Protein AF-A0A218NNF7-F1 (afdb_monomer)

Radius of gyration: 21.96 Å; Cα contacts (8 Å, |Δi|>4): 74; chains: 1; bounding box: 52×26×66 Å

pLDDT: mean 73.3, std 10.28, range [47.91, 87.88]

Structure (mmCIF, N/CA/C/O backbone):
data_AF-A0A218NNF7-F1
#
_entry.id   AF-A0A218NNF7-F1
#
loop_
_atom_site.group_PDB
_atom_site.id
_atom_site.type_symbol
_atom_site.label_atom_id
_atom_site.label_alt_id
_atom_site.label_comp_id
_atom_site.label_asym_id
_atom_site.label_entity_id
_atom_site.label_seq_id
_atom_site.pdbx_PDB_ins_code
_atom_site.Cartn_x
_atom_site.Cartn_y
_atom_site.Cartn_z
_atom_site.occupancy
_atom_site.B_iso_or_equiv
_atom_site.auth_seq_id
_atom_site.auth_comp_id
_atom_site.auth_asym_id
_atom_site.auth_atom_id
_atom_site.pdbx_PDB_model_num
ATOM 1 N N . MET A 1 1 ? -26.043 -13.074 35.365 1.00 52.22 1 MET A N 1
ATOM 2 C CA . MET A 1 1 ? -26.548 -12.728 34.010 1.00 52.22 1 MET A CA 1
ATOM 3 C C . MET A 1 1 ? -25.482 -12.107 33.076 1.00 52.22 1 MET A C 1
ATOM 5 O O . MET A 1 1 ? -25.838 -11.352 32.186 1.00 52.22 1 MET A O 1
ATOM 9 N N . GLY A 1 2 ? -24.186 -12.454 33.185 1.00 55.62 2 GLY A N 1
ATOM 10 C CA . GLY A 1 2 ? -23.113 -11.852 32.356 1.00 55.62 2 GLY A CA 1
ATOM 11 C C . GLY A 1 2 ? -22.633 -12.669 31.141 1.00 55.62 2 GLY A C 1
ATOM 12 O O . GLY A 1 2 ? -21.822 -12.187 30.361 1.00 55.62 2 GLY A O 1
ATOM 13 N N . SER A 1 3 ? -23.109 -13.907 30.963 1.00 55.25 3 SER A N 1
ATOM 14 C CA . SER A 1 3 ? -22.537 -14.848 29.979 1.00 55.25 3 SER A CA 1
ATOM 15 C C . SER A 1 3 ? -23.060 -14.648 28.543 1.00 55.25 3 SER A C 1
ATOM 17 O O . SER A 1 3 ? -22.325 -14.825 27.575 1.00 55.25 3 SER A O 1
ATOM 19 N N . ILE A 1 4 ? -24.303 -14.179 28.384 1.00 56.34 4 ILE A N 1
ATOM 20 C CA . ILE A 1 4 ? -24.979 -14.080 27.075 1.00 56.34 4 ILE A CA 1
ATOM 21 C C . ILE A 1 4 ? -24.452 -12.892 26.242 1.00 56.34 4 ILE A C 1
ATOM 23 O O . ILE A 1 4 ? -24.414 -12.953 25.014 1.00 56.34 4 ILE A O 1
ATOM 27 N N . HIS A 1 5 ? -23.969 -11.832 26.900 1.00 56.00 5 HIS A N 1
ATOM 28 C CA . HIS A 1 5 ? -23.437 -10.632 26.242 1.00 56.00 5 HIS A CA 1
ATOM 29 C C . HIS A 1 5 ? -22.098 -10.897 25.524 1.00 56.00 5 HIS A C 1
ATOM 31 O O . HIS A 1 5 ? -21.862 -10.386 24.430 1.00 56.00 5 HIS A O 1
ATOM 37 N N . ASN A 1 6 ? -21.245 -11.763 26.085 1.00 58.47 6 ASN A N 1
ATOM 38 C CA . ASN A 1 6 ? -19.935 -12.081 25.503 1.00 58.47 6 ASN A CA 1
ATOM 39 C C . ASN A 1 6 ? -20.028 -12.936 24.228 1.00 58.47 6 ASN A C 1
ATOM 41 O O . ASN A 1 6 ? -19.222 -12.781 23.312 1.00 58.47 6 ASN A O 1
ATOM 45 N N . ILE A 1 7 ? -21.049 -13.787 24.112 1.00 61.44 7 ILE A N 1
ATOM 46 C CA . ILE A 1 7 ? -21.244 -14.664 22.945 1.00 61.44 7 ILE A CA 1
ATOM 47 C C . ILE A 1 7 ? -21.552 -13.870 21.666 1.00 61.44 7 ILE A C 1
ATOM 49 O O . ILE A 1 7 ? -21.108 -14.249 20.578 1.00 61.44 7 ILE A O 1
ATOM 53 N N . GLY A 1 8 ? -22.258 -12.741 21.784 1.00 70.38 8 GLY A N 1
ATOM 54 C CA . GLY A 1 8 ? -22.534 -11.852 20.652 1.00 70.38 8 GLY A CA 1
ATOM 55 C C . GLY A 1 8 ? -21.279 -11.154 20.119 1.00 70.38 8 GLY A C 1
ATOM 56 O O . GLY A 1 8 ? -21.099 -11.050 18.905 1.00 70.38 8 GLY A O 1
ATOM 57 N N . ILE A 1 9 ? -20.383 -10.731 21.015 1.00 71.38 9 ILE A N 1
ATOM 58 C CA . ILE A 1 9 ? -19.114 -10.078 20.660 1.00 71.38 9 ILE A CA 1
ATOM 59 C C . ILE A 1 9 ? -18.173 -11.085 19.986 1.00 71.38 9 ILE A C 1
ATOM 61 O O . ILE A 1 9 ? -17.636 -10.798 18.917 1.00 71.38 9 ILE A O 1
ATOM 65 N N . ILE A 1 10 ? -18.051 -12.299 20.533 1.00 70.81 10 ILE A N 1
ATOM 66 C CA . ILE A 1 10 ? -17.194 -13.362 19.978 1.00 70.81 10 ILE A CA 1
ATOM 67 C C . ILE A 1 10 ? -17.631 -13.745 18.556 1.00 70.81 10 ILE A C 1
ATOM 69 O O . ILE A 1 10 ? -16.794 -13.851 17.657 1.00 70.81 10 ILE A O 1
ATOM 73 N N . LYS A 1 11 ? -18.942 -13.874 18.304 1.00 76.38 11 LYS A N 1
ATOM 74 C CA . LYS A 1 11 ? -19.460 -14.142 16.950 1.00 76.38 11 LYS A CA 1
ATOM 75 C C . LYS A 1 11 ? -19.136 -13.020 15.958 1.00 76.38 11 LYS A C 1
ATOM 77 O O . LYS A 1 11 ? -18.817 -13.315 14.807 1.00 76.38 11 LYS A O 1
ATOM 82 N N . ARG A 1 12 ? -19.178 -11.751 16.388 1.00 71.75 12 ARG A N 1
ATOM 83 C CA . ARG A 1 12 ? -18.810 -10.604 15.535 1.00 71.75 12 ARG A CA 1
ATOM 84 C C . ARG A 1 12 ? -17.317 -10.593 15.205 1.00 71.75 12 ARG A C 1
ATOM 86 O O . ARG A 1 12 ? -16.969 -10.385 14.047 1.00 71.75 12 ARG A O 1
ATOM 93 N N . VAL A 1 13 ? -16.451 -10.888 16.175 1.00 69.62 13 VAL A N 1
ATOM 94 C CA . VAL A 1 13 ? -14.992 -10.967 15.967 1.00 69.62 13 VAL A CA 1
ATOM 95 C C . VAL A 1 13 ? -14.627 -12.105 15.009 1.00 69.62 13 VAL A C 1
ATOM 97 O O . VAL A 1 13 ? -13.822 -11.905 14.104 1.00 69.62 13 VAL A O 1
ATOM 100 N N . ILE A 1 14 ? -15.272 -13.270 15.132 1.00 77.56 14 ILE A N 1
ATOM 101 C CA . ILE A 1 14 ? -15.065 -14.409 14.219 1.00 77.56 14 ILE A CA 1
ATOM 102 C C . ILE A 1 14 ? -15.509 -14.079 12.786 1.00 77.56 14 ILE A C 1
ATOM 104 O O . ILE A 1 14 ? -14.837 -14.466 11.829 1.00 77.56 14 ILE A O 1
ATOM 108 N N . GLY A 1 15 ? -16.620 -13.351 12.622 1.00 76.50 15 GLY A N 1
ATOM 109 C CA . GLY A 1 15 ? -17.069 -12.879 11.308 1.00 76.50 15 GLY A CA 1
ATOM 110 C C . GLY A 1 15 ? -16.067 -11.918 10.661 1.00 76.50 15 GLY A C 1
ATOM 111 O O . GLY A 1 15 ? -15.749 -12.060 9.482 1.00 76.50 15 GLY A O 1
ATOM 112 N N . LEU A 1 16 ? -15.509 -10.998 11.451 1.00 70.69 16 LEU A N 1
ATOM 113 C CA . LEU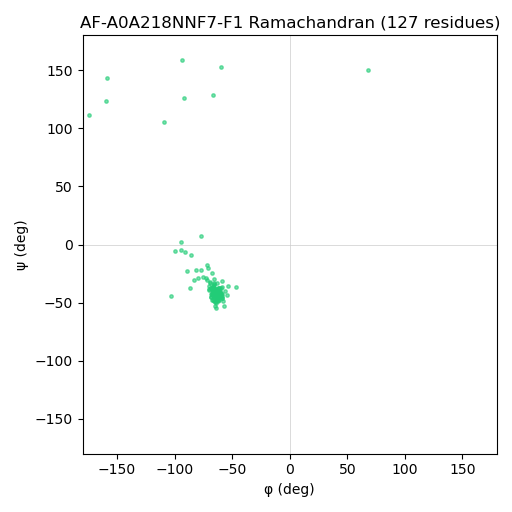 A 1 16 ? -14.510 -10.032 10.990 1.00 70.69 16 LEU A CA 1
ATOM 114 C C . LEU A 1 16 ? -13.172 -10.707 10.638 1.00 70.69 16 LEU A C 1
ATOM 116 O O . LEU A 1 16 ? -12.550 -10.358 9.637 1.00 70.69 16 LEU A O 1
ATOM 120 N N . LEU A 1 17 ? -12.771 -11.727 11.405 1.00 69.19 17 LEU A N 1
ATOM 121 C CA . LEU A 1 17 ? -11.562 -12.514 11.149 1.00 69.19 17 LEU A CA 1
ATOM 122 C C . LEU A 1 17 ? -11.646 -13.274 9.816 1.00 69.19 17 LEU A C 1
ATOM 124 O O . LEU A 1 17 ? -10.680 -13.289 9.057 1.00 69.19 17 LEU A O 1
ATOM 128 N N . LYS A 1 18 ? -12.818 -13.839 9.488 1.00 73.38 18 LYS A N 1
ATOM 129 C CA . LYS A 1 18 ? -13.052 -14.512 8.196 1.00 73.38 18 LYS A CA 1
ATOM 130 C C . LYS A 1 18 ? -13.003 -13.548 7.006 1.00 73.38 18 LYS A C 1
ATOM 132 O O . LYS A 1 18 ?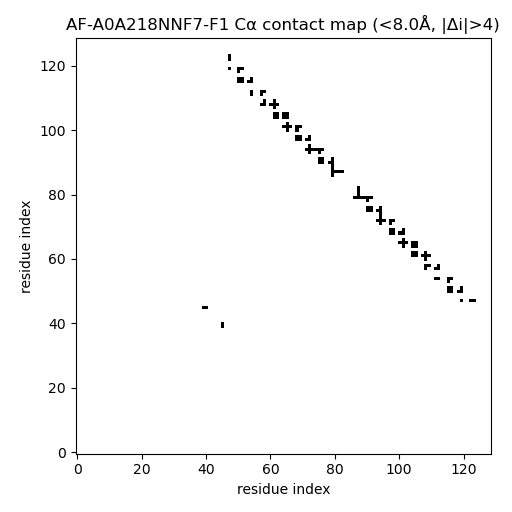 -12.480 -13.902 5.951 1.00 73.38 18 LYS A O 1
ATOM 137 N N . VAL A 1 19 ? -13.507 -12.325 7.170 1.00 76.62 19 VAL A N 1
ATOM 138 C CA . VAL A 1 19 ? -13.418 -11.288 6.128 1.00 76.62 19 VAL A CA 1
ATOM 139 C C . VAL A 1 19 ? -11.968 -10.853 5.901 1.00 76.62 19 VAL A C 1
ATOM 141 O O . VAL A 1 19 ? -11.579 -10.629 4.759 1.00 76.62 19 VAL A O 1
ATOM 144 N N . LEU A 1 20 ? -11.147 -10.804 6.955 1.00 66.56 20 LEU A N 1
ATOM 145 C CA . LEU A 1 20 ? -9.730 -10.438 6.865 1.00 66.56 20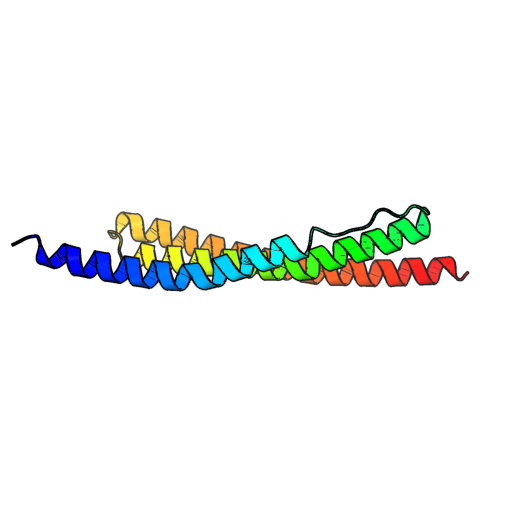 LEU A CA 1
ATOM 146 C C . LEU A 1 20 ? -8.858 -11.537 6.229 1.00 66.56 20 LEU A C 1
ATOM 148 O O . LEU A 1 20 ? -7.848 -11.233 5.596 1.00 66.56 20 LEU A O 1
ATOM 152 N N . THR A 1 21 ? -9.236 -12.812 6.359 1.00 73.69 21 THR A N 1
ATOM 153 C CA . THR A 1 21 ? -8.423 -13.919 5.822 1.00 73.69 21 THR A CA 1
ATOM 154 C C . THR A 1 21 ? -8.331 -13.934 4.295 1.00 73.69 21 THR A C 1
ATOM 156 O O . THR A 1 21 ? -7.285 -14.284 3.760 1.00 73.69 21 THR A O 1
ATOM 159 N N . ILE A 1 22 ? -9.374 -13.504 3.580 1.00 74.56 22 ILE A N 1
ATOM 160 C CA . ILE A 1 22 ? -9.402 -13.507 2.107 1.00 74.56 22 ILE A CA 1
ATOM 161 C C . ILE A 1 22 ? -8.361 -12.540 1.500 1.00 74.56 22 ILE A C 1
ATOM 163 O O . ILE A 1 22 ? -7.540 -12.995 0.700 1.00 74.56 22 ILE A O 1
ATOM 167 N N . PRO A 1 23 ? -8.312 -11.243 1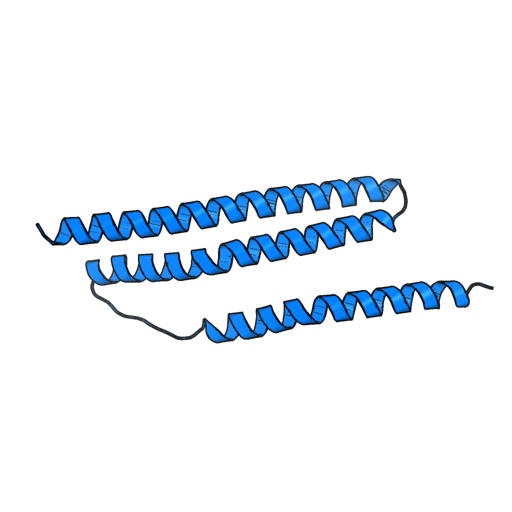.876 1.00 75.12 23 PRO A N 1
ATOM 168 C CA . PRO A 1 23 ? -7.290 -10.333 1.359 1.00 75.12 23 PRO A CA 1
ATOM 169 C C . PRO A 1 23 ? -5.877 -10.713 1.823 1.00 75.12 23 PRO A C 1
ATOM 171 O O . PRO A 1 23 ? -4.920 -10.489 1.088 1.00 75.12 23 PRO A O 1
ATOM 174 N N . PHE A 1 24 ? -5.730 -11.333 2.999 1.00 78.19 24 PHE A N 1
ATOM 175 C CA . PHE A 1 24 ? -4.427 -11.764 3.512 1.00 78.19 24 PHE A CA 1
ATOM 176 C C . PHE A 1 24 ? -3.836 -12.948 2.727 1.00 78.19 24 PHE A C 1
ATOM 178 O O . PHE A 1 24 ? -2.638 -12.963 2.437 1.00 78.19 24 PHE A O 1
ATOM 185 N N . ILE A 1 25 ? -4.673 -13.914 2.332 1.00 77.69 25 ILE A N 1
ATOM 186 C CA . ILE A 1 25 ? -4.267 -15.048 1.484 1.00 77.69 25 ILE A CA 1
ATOM 187 C C . ILE A 1 25 ? -3.928 -14.564 0.068 1.00 77.69 25 ILE A C 1
ATOM 189 O O . ILE A 1 25 ? -2.909 -14.958 -0.496 1.00 77.69 25 ILE A O 1
ATOM 193 N N . LEU A 1 26 ? -4.734 -13.655 -0.490 1.00 73.56 26 LEU A N 1
ATOM 194 C CA . LEU A 1 26 ? -4.461 -13.064 -1.802 1.00 73.56 26 LEU A CA 1
ATOM 195 C C . LEU A 1 26 ? -3.116 -12.318 -1.814 1.00 73.56 26 LEU A C 1
ATOM 197 O O . LEU A 1 26 ? -2.335 -12.460 -2.753 1.00 73.56 26 LEU A O 1
ATOM 201 N N . LEU A 1 27 ? -2.822 -11.579 -0.740 1.00 74.06 27 LEU A N 1
ATOM 202 C CA . LEU A 1 27 ? -1.558 -10.871 -0.555 1.00 74.06 27 LEU A CA 1
ATOM 203 C C . LEU A 1 27 ? -0.356 -11.830 -0.518 1.00 74.06 27 LEU A C 1
ATOM 205 O O . LEU A 1 27 ? 0.655 -11.574 -1.168 1.00 74.06 27 LEU A O 1
ATOM 209 N N . THR A 1 28 ? -0.462 -12.945 0.209 1.00 67.69 28 THR A N 1
ATOM 210 C CA . THR A 1 28 ? 0.643 -13.912 0.354 1.00 67.69 28 THR A CA 1
ATOM 211 C C . THR A 1 28 ? 0.929 -14.687 -0.933 1.00 67.69 28 THR A C 1
ATOM 213 O O . THR A 1 28 ? 2.100 -14.893 -1.264 1.00 67.69 28 THR A O 1
ATOM 216 N N . VAL A 1 29 ? -0.105 -15.058 -1.695 1.00 69.38 29 VAL A N 1
ATOM 217 C CA . VAL A 1 29 ? 0.044 -15.719 -3.009 1.00 69.38 29 VAL A CA 1
ATOM 218 C C . VAL A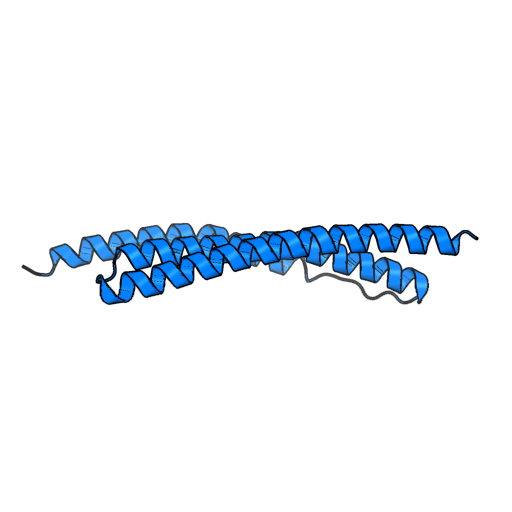 1 29 ? 0.681 -14.778 -4.039 1.00 69.38 29 VAL A C 1
ATOM 220 O O . VAL A 1 29 ? 1.532 -15.195 -4.825 1.00 69.38 29 VAL A O 1
ATOM 223 N N . LEU A 1 30 ? 0.340 -13.486 -4.009 1.00 61.78 30 LEU A N 1
ATOM 224 C CA . LEU A 1 30 ? 0.954 -12.515 -4.915 1.00 61.78 30 LEU A CA 1
ATOM 225 C C . LEU A 1 30 ? 2.443 -12.316 -4.602 1.00 61.78 30 LEU A C 1
ATOM 227 O O . LEU A 1 30 ? 3.260 -12.415 -5.510 1.00 61.78 30 LEU A O 1
ATOM 231 N N . ILE A 1 31 ? 2.813 -12.107 -3.331 1.00 63.69 31 ILE A N 1
ATOM 232 C CA . ILE A 1 31 ? 4.216 -11.889 -2.916 1.00 63.69 31 ILE A CA 1
ATOM 233 C C . ILE A 1 31 ? 5.118 -13.051 -3.355 1.00 63.69 31 ILE A C 1
ATOM 235 O O . ILE A 1 31 ? 6.230 -12.825 -3.823 1.00 63.69 31 ILE A O 1
ATOM 239 N N . SER A 1 32 ? 4.628 -14.287 -3.258 1.00 56.25 32 SER A N 1
ATOM 240 C CA . SER A 1 32 ? 5.390 -15.481 -3.642 1.00 56.25 32 SER A CA 1
ATOM 241 C C . SER A 1 32 ? 5.564 -15.643 -5.159 1.00 56.25 32 SER A C 1
ATOM 243 O O . SER A 1 32 ? 6.496 -16.319 -5.590 1.00 56.25 32 SER A O 1
ATOM 245 N N . THR A 1 33 ? 4.754 -14.960 -5.972 1.00 57.12 33 THR A N 1
ATOM 246 C CA . THR A 1 33 ? 4.886 -14.955 -7.440 1.00 57.12 33 THR A CA 1
ATOM 247 C C . THR A 1 33 ? 5.971 -13.974 -7.925 1.00 57.12 33 THR A C 1
ATOM 249 O O . THR A 1 33 ? 6.532 -14.162 -9.001 1.00 57.12 33 THR A O 1
ATOM 252 N N . TYR A 1 34 ? 6.332 -12.960 -7.127 1.00 53.88 34 TYR A N 1
ATOM 253 C CA . TYR A 1 34 ? 7.270 -11.897 -7.533 1.00 53.88 34 TYR A CA 1
ATOM 254 C C . TYR A 1 34 ? 8.747 -12.162 -7.216 1.00 53.88 34 TYR A C 1
ATOM 256 O O . TYR A 1 34 ? 9.608 -11.406 -7.659 1.00 53.88 34 TYR A O 1
ATOM 264 N N . SER A 1 35 ? 9.075 -13.237 -6.499 1.00 55.06 35 SER A N 1
ATOM 265 C CA . SER A 1 35 ? 10.456 -13.538 -6.082 1.00 55.06 35 SER A CA 1
ATOM 266 C C . SER A 1 35 ? 11.355 -14.116 -7.189 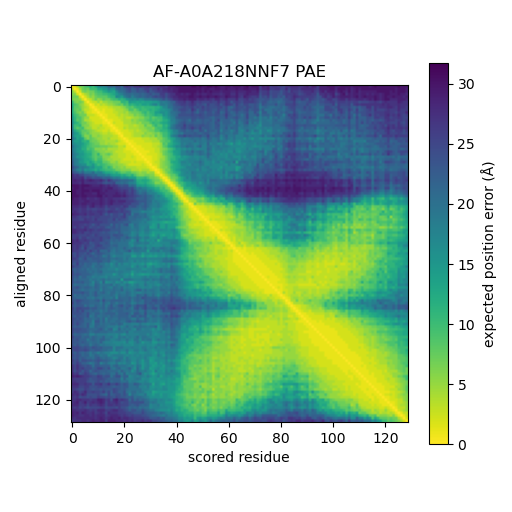1.00 55.06 35 SER A C 1
ATOM 268 O O . SER A 1 35 ? 12.469 -14.548 -6.899 1.00 55.06 35 SER A O 1
ATOM 270 N N . SER A 1 36 ? 10.902 -14.161 -8.448 1.00 52.97 36 SER A N 1
ATOM 271 C CA . SER A 1 36 ? 11.618 -14.842 -9.536 1.00 52.97 36 SER A CA 1
ATOM 272 C C . SER A 1 36 ? 12.225 -13.878 -10.565 1.00 52.97 36 SER A C 1
ATOM 274 O O . SER A 1 36 ? 11.519 -13.395 -11.442 1.00 52.97 36 SER A O 1
ATOM 276 N N . ALA A 1 37 ? 13.559 -13.742 -10.484 1.00 50.72 37 ALA A N 1
ATOM 277 C CA . ALA A 1 37 ? 14.529 -13.365 -11.534 1.00 50.72 37 ALA A CA 1
ATOM 278 C C . ALA A 1 37 ? 14.478 -11.910 -12.080 1.00 50.72 37 ALA A C 1
ATOM 280 O O . ALA A 1 37 ? 13.439 -11.274 -12.102 1.00 50.72 37 ALA A O 1
ATOM 281 N N . SER A 1 38 ? 15.564 -11.272 -12.538 1.00 49.25 38 SER A N 1
ATOM 282 C CA . SER A 1 38 ? 16.852 -11.762 -13.053 1.00 49.25 38 SER A CA 1
ATOM 283 C C . SER A 1 38 ? 17.959 -10.694 -12.969 1.00 49.25 38 SER A C 1
ATOM 285 O O . SER A 1 38 ? 17.733 -9.523 -13.271 1.00 49.25 38 SER A O 1
ATOM 287 N N . THR A 1 39 ? 19.178 -11.133 -12.664 1.00 59.12 39 THR A N 1
ATOM 288 C CA . THR A 1 39 ? 20.469 -10.471 -12.912 1.00 59.12 39 THR A CA 1
ATOM 289 C C . THR A 1 39 ? 20.752 -10.381 -14.415 1.00 59.12 39 THR A C 1
ATOM 291 O O . THR A 1 39 ? 20.723 -11.420 -15.059 1.00 59.12 39 THR A O 1
ATOM 294 N N . LEU A 1 40 ? 21.090 -9.202 -14.965 1.00 50.78 40 LEU A N 1
ATOM 295 C CA . LEU A 1 40 ? 21.781 -9.061 -16.265 1.00 50.78 40 LEU A CA 1
ATOM 296 C C . LEU A 1 40 ? 22.479 -7.689 -16.397 1.00 50.78 40 LEU A C 1
ATOM 298 O O . LEU A 1 40 ? 21.864 -6.633 -16.257 1.00 50.78 40 LEU A O 1
ATOM 302 N N . ASN A 1 41 ? 23.789 -7.749 -16.653 1.00 62.56 41 ASN A N 1
ATOM 303 C CA . ASN A 1 41 ? 24.747 -6.645 -16.756 1.00 62.56 41 ASN A CA 1
ATOM 304 C C . ASN A 1 41 ? 24.891 -6.148 -18.206 1.00 62.56 41 ASN A C 1
ATOM 306 O O . ASN A 1 41 ? 25.243 -6.933 -19.081 1.00 62.56 41 ASN A O 1
ATOM 310 N N . SER A 1 42 ? 24.708 -4.841 -18.425 1.00 50.53 42 SER A N 1
ATOM 311 C CA . SER A 1 42 ? 25.381 -4.013 -19.449 1.00 50.53 42 SER A CA 1
ATOM 312 C C . SER A 1 42 ? 24.953 -2.562 -19.211 1.00 50.53 42 SER A C 1
ATOM 314 O O . SER A 1 42 ? 23.776 -2.267 -19.344 1.00 50.53 42 SER A O 1
ATOM 316 N N . SER A 1 43 ? 25.839 -1.665 -18.775 1.00 59.31 43 SER A N 1
ATOM 317 C CA . SER A 1 43 ? 25.513 -0.462 -17.979 1.00 59.31 43 SER A CA 1
ATOM 318 C C . SER A 1 43 ? 24.332 0.408 -18.456 1.00 59.31 43 SER A C 1
ATOM 320 O O . SER A 1 43 ? 23.560 0.863 -17.623 1.00 59.31 43 SER A O 1
ATOM 322 N N . THR A 1 44 ? 24.104 0.594 -19.760 1.00 56.12 44 THR A N 1
ATOM 323 C CA . THR A 1 44 ? 22.963 1.391 -20.272 1.00 56.12 44 THR A CA 1
ATOM 324 C C . THR A 1 44 ? 21.675 0.567 -20.417 1.00 56.12 44 THR A C 1
ATOM 326 O O . THR A 1 44 ? 20.590 1.036 -20.079 1.00 56.12 44 THR A O 1
ATOM 329 N N . ILE A 1 45 ? 21.792 -0.696 -20.839 1.00 59.12 45 ILE A N 1
ATOM 330 C CA . ILE A 1 45 ? 20.681 -1.665 -20.885 1.00 59.12 45 ILE A CA 1
ATOM 331 C C . ILE A 1 45 ? 20.265 -2.055 -19.456 1.00 59.12 45 ILE A C 1
ATOM 333 O O . ILE A 1 45 ? 19.087 -2.250 -19.181 1.00 59.12 45 ILE A O 1
ATOM 337 N N . GLY A 1 46 ? 21.223 -2.100 -18.532 1.00 61.25 46 GLY A N 1
ATOM 338 C CA . GLY A 1 46 ? 21.055 -2.369 -17.111 1.00 61.25 46 GLY A CA 1
ATOM 339 C C . GLY A 1 46 ? 20.302 -1.250 -16.409 1.00 61.25 46 GLY A C 1
ATOM 340 O O . GLY A 1 46 ? 19.366 -1.547 -15.680 1.00 61.25 46 GLY A O 1
ATOM 341 N N . ILE A 1 47 ? 20.614 0.020 -16.703 1.00 66.06 47 ILE A N 1
ATOM 342 C CA . ILE A 1 47 ? 19.851 1.163 -16.178 1.00 66.06 47 ILE A CA 1
ATOM 343 C C . ILE A 1 47 ? 18.414 1.133 -16.712 1.00 66.06 47 ILE A C 1
ATOM 345 O O . ILE A 1 47 ? 17.473 1.200 -15.927 1.00 66.06 47 ILE A O 1
ATOM 349 N N . VAL A 1 48 ? 18.210 0.961 -18.022 1.00 67.62 48 VAL A N 1
ATOM 350 C CA . VAL A 1 48 ? 16.855 0.879 -18.603 1.00 67.62 48 VAL A CA 1
ATOM 351 C C . VAL A 1 48 ? 16.067 -0.316 -18.042 1.00 67.62 48 VAL A C 1
ATOM 353 O O . VAL A 1 48 ? 14.890 -0.174 -17.707 1.00 67.62 48 VAL A O 1
ATOM 356 N N . SER A 1 49 ? 16.725 -1.463 -17.861 1.00 66.69 49 SER A N 1
ATOM 357 C CA . SER A 1 49 ? 16.164 -2.666 -17.233 1.00 66.69 49 SER A CA 1
ATOM 358 C C . SER A 1 49 ? 15.823 -2.451 -15.753 1.00 66.69 49 SER A C 1
ATOM 360 O O . SER A 1 49 ? 14.722 -2.787 -15.318 1.00 66.69 49 SER A O 1
ATOM 362 N N . GLN A 1 50 ? 16.700 -1.805 -14.981 1.00 68.19 50 GLN A N 1
ATOM 363 C CA . GLN A 1 50 ? 16.457 -1.466 -13.577 1.00 68.19 50 GLN A CA 1
ATOM 364 C C . GLN A 1 50 ? 15.335 -0.443 -13.420 1.00 68.19 50 GLN A C 1
ATOM 366 O O . GLN A 1 50 ? 14.511 -0.601 -12.523 1.00 68.19 50 GLN A O 1
ATOM 371 N N . LEU A 1 51 ? 15.232 0.563 -14.294 1.00 69.81 51 LEU A N 1
ATOM 372 C CA . LEU A 1 51 ? 14.083 1.472 -14.301 1.00 69.81 51 LEU A CA 1
ATOM 373 C C . LEU A 1 51 ? 12.783 0.736 -14.640 1.00 69.81 51 LEU A C 1
ATOM 375 O O . LEU A 1 51 ? 11.755 1.01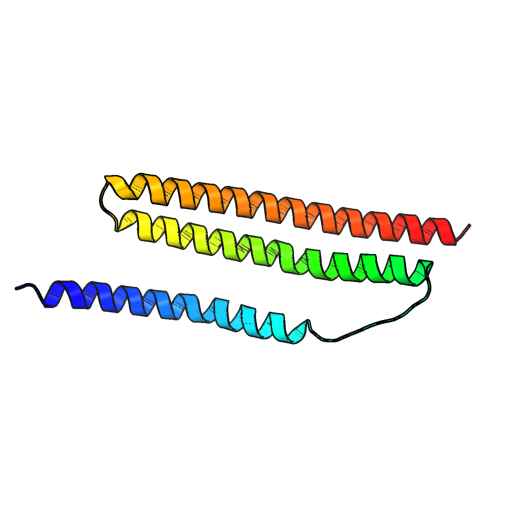8 -14.025 1.00 69.81 51 LEU A O 1
ATOM 379 N N . GLY A 1 52 ? 12.825 -0.232 -15.559 1.00 69.12 52 GLY A N 1
ATOM 380 C CA . GLY A 1 52 ? 11.698 -1.119 -15.851 1.00 69.12 52 GLY A CA 1
ATOM 381 C C . GLY A 1 52 ? 11.291 -1.975 -14.647 1.00 69.12 52 GLY A C 1
ATOM 382 O O . GLY A 1 52 ? 10.106 -2.068 -14.331 1.00 69.12 52 GLY A O 1
ATOM 383 N N . TYR A 1 53 ? 12.265 -2.528 -13.924 1.00 71.62 53 TYR A N 1
ATOM 384 C CA . TYR A 1 53 ? 12.042 -3.305 -12.704 1.00 71.62 53 TYR A CA 1
ATOM 385 C C . TYR A 1 53 ? 11.465 -2.449 -11.569 1.00 71.62 53 TYR A C 1
ATOM 387 O O . TYR A 1 53 ? 10.443 -2.802 -10.982 1.00 71.62 53 TYR A O 1
ATOM 395 N N . VAL A 1 54 ? 12.057 -1.280 -11.304 1.00 71.94 54 VAL A N 1
ATOM 396 C CA . VAL A 1 54 ? 11.564 -0.315 -10.308 1.00 71.94 54 VAL A CA 1
ATOM 397 C C . VAL A 1 54 ? 10.156 0.150 -10.674 1.00 71.94 54 VAL A C 1
ATOM 399 O O . VAL A 1 54 ? 9.288 0.183 -9.808 1.00 71.94 54 VAL A O 1
ATOM 402 N N . ARG A 1 55 ? 9.879 0.431 -11.952 1.00 69.62 55 ARG A N 1
ATOM 403 C CA . ARG A 1 55 ? 8.526 0.741 -12.437 1.00 69.62 55 ARG A CA 1
ATOM 404 C C . ARG A 1 55 ? 7.551 -0.404 -12.160 1.00 69.62 55 ARG A C 1
ATOM 406 O O . ARG A 1 55 ? 6.449 -0.144 -11.685 1.00 69.62 55 ARG A O 1
ATOM 413 N N . GLY A 1 56 ? 7.944 -1.644 -12.450 1.00 68.88 56 GLY A N 1
ATOM 414 C CA . GLY A 1 56 ? 7.134 -2.835 -12.189 1.00 68.88 56 GLY A CA 1
ATOM 415 C C . GLY A 1 56 ? 6.763 -2.941 -10.713 1.00 68.88 56 GLY A C 1
ATOM 416 O O . GLY A 1 56 ? 5.575 -2.962 -10.379 1.00 68.88 56 GLY A O 1
ATOM 417 N N . LEU A 1 57 ? 7.771 -2.873 -9.840 1.00 70.88 57 LEU A N 1
ATOM 418 C CA . LEU A 1 57 ? 7.588 -2.870 -8.391 1.00 70.88 57 LEU A CA 1
ATOM 419 C C . LEU A 1 57 ? 6.697 -1.715 -7.926 1.00 70.88 57 LEU A C 1
ATOM 421 O O . LEU A 1 57 ? 5.744 -1.942 -7.186 1.00 70.88 57 LEU A O 1
ATOM 425 N N . LEU A 1 58 ? 6.947 -0.481 -8.366 1.00 67.56 58 LEU A N 1
ATOM 426 C CA . LEU A 1 58 ? 6.186 0.682 -7.900 1.00 67.56 58 LEU A CA 1
ATOM 427 C C . LEU A 1 58 ? 4.741 0.692 -8.400 1.00 67.56 58 LEU A C 1
ATOM 429 O O . LEU A 1 58 ? 3.867 1.142 -7.655 1.00 67.56 58 LEU A O 1
ATOM 433 N N . SER A 1 59 ? 4.479 0.168 -9.602 1.00 70.25 59 SER A N 1
ATOM 434 C CA . SER A 1 59 ? 3.123 0.078 -10.159 1.00 70.25 59 SER A CA 1
ATOM 435 C C . SER A 1 59 ? 2.231 -0.908 -9.401 1.00 70.25 59 SER A C 1
ATOM 437 O O . SER A 1 59 ? 1.013 -0.756 -9.406 1.00 70.25 59 SER A O 1
ATOM 439 N N . GLN A 1 60 ? 2.826 -1.894 -8.724 1.00 70.00 60 GLN A N 1
ATOM 440 C CA . GLN A 1 60 ? 2.094 -2.919 -7.981 1.00 70.00 60 GLN A CA 1
ATOM 441 C C . GLN A 1 60 ? 2.116 -2.671 -6.472 1.00 70.00 60 GLN A C 1
ATOM 443 O O . GLN A 1 60 ? 1.074 -2.752 -5.823 1.00 70.00 60 GLN A O 1
ATOM 448 N N . ILE A 1 61 ? 3.274 -2.314 -5.906 1.00 74.94 61 ILE A N 1
ATOM 449 C CA . ILE A 1 61 ? 3.440 -2.085 -4.464 1.00 74.94 61 ILE A CA 1
ATOM 450 C C . ILE A 1 61 ? 2.682 -0.837 -4.023 1.00 74.94 61 ILE A C 1
ATOM 452 O O . ILE A 1 61 ? 2.097 -0.836 -2.947 1.00 74.94 61 ILE A O 1
ATOM 456 N N . GLY A 1 62 ? 2.651 0.219 -4.831 1.00 75.94 62 GLY A N 1
ATOM 457 C CA . GLY A 1 62 ? 2.006 1.467 -4.436 1.00 75.94 62 GLY A CA 1
ATOM 458 C C . GLY A 1 62 ? 0.496 1.371 -4.219 1.00 75.94 62 GLY A C 1
ATOM 459 O O . GLY A 1 62 ? 0.032 1.699 -3.123 1.00 75.94 62 GLY A O 1
ATOM 460 N N . PRO A 1 63 ? -0.279 0.880 -5.205 1.00 77.94 63 PRO A N 1
ATOM 461 C CA . PRO A 1 63 ? -1.705 0.625 -5.016 1.00 77.94 63 PRO A CA 1
ATOM 462 C C . PRO A 1 63 ? -1.970 -0.370 -3.882 1.00 77.94 63 PRO A C 1
ATOM 464 O O . PRO A 1 63 ? -2.917 -0.197 -3.117 1.00 77.94 63 PRO A O 1
ATOM 467 N N . LEU A 1 64 ? -1.106 -1.376 -3.724 1.00 77.00 64 LEU A N 1
ATOM 468 C CA . LEU A 1 64 ? -1.240 -2.401 -2.693 1.00 77.00 64 LEU A CA 1
ATOM 469 C C . LEU A 1 64 ? -1.018 -1.845 -1.280 1.00 77.00 64 LEU A C 1
ATOM 471 O O . LEU A 1 64 ? -1.821 -2.102 -0.384 1.00 77.00 64 LEU A O 1
ATOM 475 N N . LEU A 1 65 ? 0.020 -1.034 -1.078 1.00 76.69 65 LEU A N 1
ATOM 476 C CA . LEU A 1 65 ? 0.297 -0.395 0.207 1.00 76.69 65 LEU A CA 1
ATOM 477 C C . LEU A 1 65 ? -0.811 0.604 0.571 1.00 76.69 65 LEU A C 1
ATOM 479 O O . LEU A 1 65 ? -1.244 0.655 1.722 1.00 76.69 65 LEU A O 1
ATOM 483 N N . SER A 1 66 ? -1.319 1.349 -0.418 1.00 78.00 66 SER A N 1
ATOM 484 C CA . SER A 1 66 ? -2.467 2.244 -0.241 1.00 78.00 66 SER A CA 1
ATOM 485 C C . SER A 1 66 ? -3.730 1.476 0.166 1.00 78.00 66 SER A C 1
ATOM 487 O O . SER A 1 66 ? -4.386 1.846 1.139 1.00 78.00 66 SER A O 1
ATOM 489 N N . ALA A 1 67 ? -4.024 0.350 -0.493 1.00 78.44 67 ALA A N 1
ATOM 490 C CA . ALA A 1 67 ? -5.157 -0.504 -0.145 1.00 78.44 67 ALA A CA 1
ATOM 491 C C . ALA A 1 67 ? -5.047 -1.062 1.285 1.00 78.44 67 ALA A C 1
ATOM 493 O O . ALA A 1 67 ? -6.027 -1.043 2.030 1.00 78.44 67 ALA A O 1
ATOM 494 N N . VAL A 1 68 ? -3.856 -1.502 1.706 1.00 83.94 68 VAL A N 1
ATOM 495 C CA . VAL A 1 68 ? -3.619 -1.983 3.078 1.00 83.94 68 VAL A CA 1
ATOM 496 C C . VAL A 1 68 ? -3.840 -0.868 4.101 1.00 83.94 68 VAL A C 1
ATOM 498 O O . VAL A 1 68 ? -4.540 -1.082 5.091 1.00 83.94 68 VAL A O 1
ATOM 501 N N . LEU A 1 69 ? -3.297 0.328 3.861 1.00 82.88 69 LEU A N 1
ATOM 502 C CA . LEU A 1 69 ? -3.489 1.486 4.741 1.00 82.88 69 LEU A CA 1
ATOM 503 C C . LEU A 1 69 ? -4.968 1.889 4.833 1.00 82.88 69 LEU A C 1
ATOM 505 O O . LEU A 1 69 ? -5.449 2.211 5.920 1.00 82.88 69 LEU A O 1
ATOM 509 N N . PHE A 1 70 ? -5.706 1.801 3.726 1.00 82.88 70 PHE A N 1
ATOM 510 C CA . PHE A 1 70 ? -7.139 2.084 3.688 1.00 82.88 70 PHE A CA 1
ATOM 511 C C . PHE A 1 70 ? -7.961 1.050 4.475 1.00 82.88 70 PHE A C 1
ATOM 513 O O . PHE A 1 70 ? -8.849 1.414 5.249 1.00 82.88 70 PHE A O 1
ATOM 520 N N . ILE A 1 71 ? -7.631 -0.240 4.348 1.00 85.00 71 ILE A N 1
ATOM 521 C CA . ILE A 1 71 ? -8.258 -1.316 5.134 1.00 85.00 71 ILE A CA 1
ATOM 522 C C . ILE A 1 71 ? -7.966 -1.124 6.626 1.00 85.00 71 ILE A C 1
ATOM 524 O O . ILE A 1 71 ? -8.885 -1.186 7.445 1.00 85.00 71 ILE A O 1
ATOM 528 N N . LEU A 1 72 ? -6.710 -0.847 6.987 1.00 79.31 72 LEU A N 1
ATOM 529 C CA . LEU A 1 72 ? -6.327 -0.574 8.372 1.00 79.31 72 LEU A CA 1
ATOM 530 C C . LEU A 1 72 ? -7.071 0.644 8.923 1.00 79.31 72 LEU A C 1
ATOM 532 O O . LEU A 1 72 ? -7.592 0.573 10.033 1.00 79.31 72 LEU A O 1
ATOM 536 N N . ALA A 1 73 ? -7.209 1.721 8.150 1.00 83.56 73 ALA A N 1
ATOM 537 C CA . ALA A 1 73 ? -8.002 2.874 8.562 1.00 83.56 73 ALA A CA 1
ATOM 538 C C . ALA A 1 73 ? -9.466 2.509 8.846 1.00 83.56 73 ALA A C 1
ATOM 540 O O . ALA A 1 73 ? -10.010 2.917 9.873 1.00 83.56 73 ALA A O 1
ATOM 541 N N . GLY A 1 74 ? -10.091 1.701 7.984 1.00 82.69 74 GLY A N 1
ATOM 542 C CA . GLY A 1 74 ? -11.452 1.201 8.197 1.00 82.69 74 GLY A CA 1
ATOM 543 C C . GLY A 1 74 ? -11.586 0.370 9.478 1.00 82.69 74 GLY A C 1
ATOM 544 O O . GLY A 1 74 ? -12.553 0.535 10.224 1.00 82.69 74 GLY A O 1
ATOM 545 N N . ILE A 1 75 ? -10.589 -0.467 9.787 1.00 82.88 75 ILE A N 1
ATOM 546 C CA . ILE A 1 75 ? -10.538 -1.241 11.036 1.00 82.88 75 ILE A CA 1
ATOM 547 C C . ILE A 1 75 ? -10.405 -0.305 12.239 1.00 82.88 75 ILE A C 1
ATOM 549 O O . ILE A 1 75 ? -11.187 -0.419 13.180 1.00 82.88 75 ILE A O 1
ATOM 553 N N . PHE A 1 76 ? -9.469 0.646 12.211 1.00 84.12 76 PHE A N 1
ATOM 554 C CA . PHE A 1 76 ? -9.287 1.617 13.295 1.00 84.12 76 PHE A CA 1
ATOM 555 C C . PHE A 1 76 ? -10.544 2.464 13.524 1.00 84.12 76 PHE A C 1
ATOM 557 O O . PHE A 1 76 ? -10.915 2.713 14.672 1.00 84.12 76 PHE A O 1
ATOM 564 N N . TYR A 1 77 ? -11.251 2.833 12.454 1.00 85.00 77 TYR A N 1
ATOM 565 C CA . TYR A 1 77 ? -12.531 3.529 12.535 1.00 85.00 77 TYR A CA 1
ATOM 566 C C . TYR A 1 77 ? -13.611 2.661 13.198 1.00 85.00 77 TYR A C 1
ATOM 568 O O . TYR A 1 77 ? -14.257 3.099 14.151 1.00 85.00 77 TYR A O 1
ATOM 576 N N . ALA A 1 78 ? -13.789 1.417 12.738 1.00 82.38 78 ALA A N 1
ATOM 577 C CA . ALA A 1 78 ? -14.787 0.493 13.279 1.00 82.38 78 ALA A CA 1
ATOM 578 C C . ALA A 1 78 ? -14.505 0.119 14.745 1.00 82.38 78 ALA A C 1
ATOM 580 O O . ALA A 1 78 ? -15.422 0.093 15.565 1.00 82.38 78 ALA A O 1
ATOM 581 N N . VAL A 1 79 ? 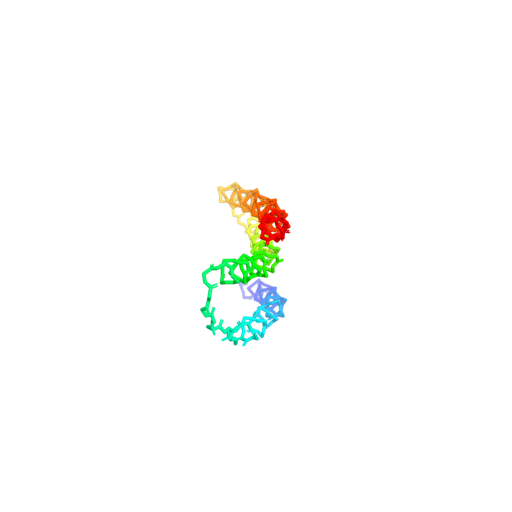-13.236 -0.110 15.093 1.00 80.94 79 VAL A N 1
ATOM 582 C CA . VAL A 1 79 ? -12.791 -0.359 16.472 1.00 80.94 79 VAL A CA 1
ATOM 583 C C . VAL A 1 79 ? -13.024 0.876 17.340 1.00 80.94 79 VAL A C 1
ATOM 585 O O . VAL A 1 79 ? -13.545 0.750 18.447 1.00 80.94 79 VAL A O 1
ATOM 588 N N . GLY A 1 80 ? -12.733 2.075 16.828 1.00 78.62 80 GLY A N 1
ATOM 589 C CA . GLY A 1 80 ? -12.983 3.332 17.532 1.00 78.62 80 GLY A CA 1
ATOM 590 C C . GLY A 1 80 ? -14.455 3.542 17.906 1.00 78.62 80 GLY A C 1
ATOM 591 O O . GLY A 1 80 ? -14.738 4.116 18.954 1.00 78.62 80 GLY A O 1
ATOM 592 N N . GLN A 1 81 ? -15.401 3.027 17.112 1.00 82.44 81 GLN A N 1
ATOM 593 C CA . GLN A 1 81 ? -16.837 3.104 17.418 1.00 82.44 81 GLN A CA 1
ATOM 594 C C . GLN A 1 81 ? -17.268 2.210 18.594 1.00 82.44 81 GLN A C 1
ATOM 596 O O . GLN A 1 81 ? -18.316 2.462 19.185 1.00 82.44 81 GLN A O 1
ATOM 601 N N . LEU A 1 82 ? -16.480 1.187 18.943 1.00 82.31 82 LEU A N 1
ATOM 602 C CA . LEU A 1 82 ? -16.754 0.259 20.050 1.00 82.31 82 LEU A CA 1
ATOM 603 C C . LEU A 1 82 ? -16.068 0.670 21.364 1.00 82.31 82 LEU A C 1
ATOM 605 O O . LEU A 1 82 ? -16.270 0.020 22.389 1.00 82.31 82 LEU A O 1
ATOM 609 N N . MET A 1 83 ? -15.244 1.720 21.342 1.00 78.25 83 MET A N 1
ATOM 610 C CA . MET A 1 83 ? -14.499 2.195 22.505 1.00 78.25 83 MET A CA 1
ATOM 611 C C . MET A 1 83 ? -15.233 3.294 23.277 1.00 78.25 83 MET A C 1
ATOM 613 O O . MET A 1 83 ? -16.098 3.993 22.750 1.00 78.25 83 MET A O 1
ATOM 617 N N . THR A 1 84 ? -14.851 3.466 24.544 1.00 78.69 84 THR A N 1
ATOM 618 C CA . THR A 1 84 ? -15.334 4.561 25.390 1.00 78.69 84 THR A CA 1
ATOM 619 C C . THR A 1 84 ? -14.976 5.933 24.795 1.00 78.69 84 THR A C 1
ATOM 621 O O . THR A 1 84 ? -13.976 6.052 24.076 1.00 78.69 84 THR A O 1
ATOM 624 N N . PRO A 1 85 ? -15.764 6.988 25.090 1.00 76.69 85 PRO A N 1
ATOM 625 C CA . PRO A 1 85 ? -15.647 8.300 24.442 1.00 76.69 85 PRO A CA 1
ATOM 626 C C . PRO A 1 85 ? -14.238 8.908 24.483 1.00 76.69 85 PRO A C 1
ATOM 628 O O . PRO A 1 85 ? -13.805 9.504 23.501 1.00 76.69 85 PRO A O 1
ATOM 631 N N . GLU A 1 86 ? -13.494 8.690 25.571 1.00 78.25 86 GLU A N 1
ATOM 632 C CA . GLU A 1 86 ? -12.114 9.172 25.729 1.00 78.25 86 GLU A CA 1
ATOM 633 C C . GLU A 1 86 ? -11.137 8.553 24.724 1.00 78.25 86 GLU A C 1
ATOM 635 O O . GLU A 1 86 ? -10.264 9.243 24.201 1.00 78.25 86 GLU A O 1
ATOM 640 N N . LYS A 1 87 ? -11.279 7.259 24.407 1.00 76.62 87 LYS A N 1
ATOM 641 C CA . LYS A 1 87 ? -10.387 6.587 23.447 1.00 76.62 87 LYS A CA 1
ATOM 642 C C . LYS A 1 87 ? -10.884 6.695 22.012 1.00 76.62 87 LYS A C 1
ATOM 644 O O . LYS A 1 87 ? -10.077 6.653 21.085 1.00 76.62 87 LYS A O 1
ATOM 649 N N . LYS A 1 88 ? -12.185 6.915 21.816 1.00 78.69 88 LYS A N 1
ATOM 650 C CA . LYS A 1 88 ? -12.803 7.076 20.495 1.00 78.69 88 LYS A CA 1
ATOM 651 C C . LYS A 1 88 ? -12.141 8.178 19.663 1.00 78.69 88 LYS A C 1
ATOM 653 O O . LYS A 1 88 ? -11.860 7.949 18.489 1.00 78.69 88 LYS A O 1
ATOM 658 N N . ALA A 1 89 ? -11.847 9.332 20.266 1.00 82.06 89 ALA A N 1
ATOM 659 C CA . ALA A 1 89 ? -11.194 10.445 19.574 1.00 82.06 89 ALA A CA 1
ATOM 660 C C . ALA A 1 89 ? -9.793 10.070 19.058 1.00 82.06 89 ALA A C 1
ATOM 662 O O . ALA A 1 89 ? -9.469 10.332 17.903 1.00 82.06 89 ALA A O 1
ATOM 663 N N . SER A 1 90 ? -8.994 9.381 19.879 1.00 82.56 90 SER A N 1
ATOM 664 C CA . SER A 1 90 ? -7.648 8.937 19.499 1.00 82.56 90 SER A CA 1
ATOM 665 C C . SER A 1 90 ? -7.678 7.951 18.324 1.00 82.56 90 SER A C 1
ATOM 667 O O . SER A 1 90 ? -6.961 8.150 17.345 1.00 82.56 90 SER A O 1
ATOM 669 N N . PHE A 1 91 ? -8.573 6.956 18.355 1.00 83.75 91 PHE A N 1
ATOM 670 C CA . PHE A 1 91 ? -8.723 5.985 17.261 1.00 83.75 91 PHE A CA 1
ATOM 671 C C . PHE A 1 91 ? -9.231 6.620 15.960 1.00 83.75 91 PHE A C 1
ATOM 673 O O . PHE A 1 91 ? -8.796 6.227 14.877 1.00 83.75 91 PHE A O 1
ATOM 680 N N . HIS A 1 92 ? -10.108 7.625 16.048 1.00 85.00 92 HIS A N 1
ATOM 681 C CA . HIS A 1 92 ? -10.577 8.365 14.875 1.00 85.00 92 HIS A CA 1
ATOM 682 C C . HIS A 1 92 ? -9.446 9.154 14.212 1.00 85.00 92 HIS A C 1
ATOM 684 O O . HIS A 1 92 ? -9.278 9.086 12.996 1.00 85.00 92 HIS A O 1
ATOM 690 N N . THR A 1 93 ? -8.629 9.844 15.010 1.00 85.44 93 THR A N 1
ATOM 691 C CA . THR A 1 93 ? -7.456 10.571 14.510 1.00 85.44 93 THR A CA 1
ATOM 692 C C . THR A 1 93 ? -6.455 9.621 13.851 1.00 85.44 93 THR A C 1
ATOM 694 O O . THR A 1 93 ? -5.951 9.917 12.770 1.00 85.44 93 THR A O 1
ATOM 697 N N . THR A 1 94 ? -6.209 8.442 14.433 1.00 85.75 94 THR A N 1
ATOM 698 C CA . THR A 1 94 ? -5.348 7.421 13.813 1.00 85.75 94 THR A CA 1
ATOM 699 C C . THR A 1 94 ? -5.910 6.918 12.481 1.00 85.75 94 THR A C 1
ATOM 701 O O . THR A 1 94 ? -5.154 6.793 11.519 1.00 85.75 94 THR A O 1
ATOM 704 N N . ALA A 1 95 ? -7.222 6.675 12.391 1.00 83.19 95 ALA A N 1
ATOM 705 C CA . ALA A 1 95 ? -7.865 6.275 11.139 1.00 83.19 95 ALA A CA 1
ATOM 706 C C . ALA A 1 95 ? -7.712 7.354 10.053 1.00 83.19 95 ALA A C 1
ATOM 708 O O . ALA A 1 95 ? -7.352 7.037 8.922 1.00 83.19 95 ALA A O 1
ATOM 709 N N . ILE A 1 96 ? -7.910 8.629 10.401 1.00 87.00 96 ILE A N 1
ATOM 710 C CA . ILE A 1 96 ? -7.733 9.757 9.474 1.00 87.00 96 ILE A CA 1
ATOM 711 C C . ILE A 1 96 ? -6.276 9.855 9.003 1.00 87.00 96 ILE A C 1
ATOM 713 O O . ILE A 1 96 ? -6.029 9.957 7.802 1.00 87.00 96 ILE A O 1
ATOM 717 N N . ASN A 1 97 ? -5.304 9.748 9.913 1.00 87.88 97 ASN A N 1
ATOM 718 C CA . ASN A 1 97 ? -3.882 9.779 9.560 1.00 87.88 97 ASN A CA 1
ATOM 719 C C . ASN A 1 97 ? -3.493 8.625 8.621 1.00 87.88 97 ASN A C 1
ATOM 721 O O . ASN A 1 97 ? -2.715 8.827 7.688 1.00 87.88 97 ASN A O 1
ATOM 725 N N . LEU A 1 98 ? -4.066 7.432 8.822 1.00 84.94 98 LEU A N 1
ATOM 726 C CA . LEU A 1 98 ? -3.879 6.291 7.922 1.00 84.94 98 LEU A CA 1
ATOM 727 C C . LEU A 1 98 ? -4.487 6.533 6.532 1.00 84.94 98 LEU A C 1
ATOM 729 O O . LEU A 1 98 ? -3.850 6.191 5.538 1.00 84.94 98 LEU A O 1
ATOM 733 N N . ILE A 1 99 ? -5.667 7.159 6.439 1.00 87.12 99 ILE A N 1
ATOM 734 C CA . ILE A 1 99 ? -6.284 7.527 5.149 1.00 87.12 99 ILE A CA 1
ATOM 735 C C . ILE A 1 99 ? -5.410 8.537 4.405 1.00 87.12 99 ILE A C 1
ATOM 737 O O . ILE A 1 99 ? -5.137 8.362 3.218 1.00 87.12 99 ILE A O 1
ATOM 741 N N . ILE A 1 100 ? -4.932 9.571 5.099 1.00 85.75 100 ILE A N 1
ATOM 742 C CA . ILE A 1 100 ? -4.043 10.580 4.510 1.00 85.75 100 ILE A CA 1
ATOM 743 C C . ILE A 1 100 ? -2.756 9.915 4.001 1.00 85.75 100 ILE A C 1
ATOM 745 O O . ILE A 1 100 ? -2.353 10.147 2.861 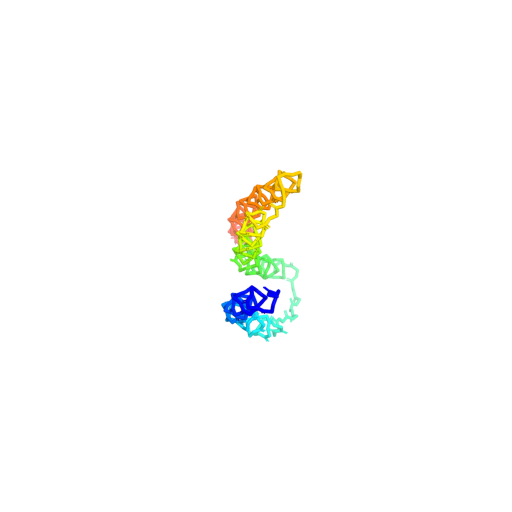1.00 85.75 100 ILE A O 1
ATOM 749 N N . GLY A 1 101 ? -2.152 9.026 4.797 1.00 82.31 101 GLY A N 1
ATOM 750 C CA . GLY A 1 101 ? -0.994 8.236 4.376 1.00 82.31 101 GLY A CA 1
ATOM 751 C C . GLY A 1 101 ? -1.273 7.377 3.137 1.00 82.31 101 GLY A C 1
ATOM 752 O O . GLY A 1 101 ? -0.464 7.360 2.211 1.00 82.31 101 GLY A O 1
ATOM 753 N N . ALA A 1 102 ? -2.438 6.724 3.070 1.00 81.38 102 ALA A N 1
ATOM 754 C CA . ALA A 1 102 ? -2.847 5.918 1.919 1.00 81.38 102 ALA A CA 1
ATOM 755 C C . ALA A 1 102 ? -2.934 6.746 0.626 1.00 81.38 102 ALA A C 1
ATOM 757 O O . ALA A 1 102 ? -2.487 6.287 -0.429 1.00 81.38 102 ALA A O 1
ATOM 758 N N . ILE A 1 103 ? -3.475 7.966 0.710 1.00 85.88 103 ILE A N 1
ATOM 759 C CA . ILE A 1 103 ? -3.593 8.890 -0.428 1.00 85.88 103 ILE A CA 1
ATOM 760 C C . ILE A 1 103 ? -2.206 9.339 -0.897 1.00 85.88 103 ILE A C 1
ATOM 762 O O . ILE A 1 103 ? -1.912 9.271 -2.090 1.00 85.88 103 ILE A O 1
ATOM 766 N N . ILE A 1 104 ? -1.333 9.748 0.029 1.00 87.62 104 ILE A N 1
ATOM 767 C CA . ILE A 1 104 ? 0.031 10.190 -0.300 1.00 87.62 104 ILE A CA 1
ATOM 768 C C . ILE A 1 104 ? 0.795 9.072 -1.016 1.00 87.62 104 ILE A C 1
ATOM 770 O O . ILE A 1 104 ? 1.401 9.309 -2.060 1.00 87.62 104 ILE A O 1
ATOM 774 N N . VAL A 1 105 ? 0.726 7.843 -0.500 1.00 83.19 105 VAL A N 1
ATOM 775 C CA . VAL A 1 105 ? 1.401 6.685 -1.104 1.00 83.19 105 VAL A CA 1
ATOM 776 C C . VAL A 1 105 ? 0.847 6.366 -2.496 1.00 83.19 105 VAL A C 1
ATOM 778 O O . VAL A 1 105 ? 1.626 6.079 -3.407 1.00 83.19 105 VAL A O 1
ATOM 781 N N . ALA A 1 106 ? -0.471 6.464 -2.695 1.00 79.19 106 ALA A N 1
ATOM 782 C CA . ALA A 1 106 ? -1.085 6.257 -4.007 1.00 79.19 106 ALA A CA 1
ATOM 783 C C . ALA A 1 106 ? -0.589 7.281 -5.041 1.00 79.19 106 ALA A C 1
ATOM 785 O O . ALA A 1 106 ? -0.164 6.905 -6.137 1.00 79.19 106 ALA A O 1
ATOM 786 N N . VAL A 1 107 ? -0.581 8.569 -4.682 1.00 85.25 107 VAL A N 1
ATOM 787 C CA . VAL A 1 107 ? -0.105 9.648 -5.565 1.00 85.25 107 VAL A CA 1
ATOM 788 C C . VAL A 1 107 ? 1.390 9.505 -5.855 1.00 85.25 107 VAL A C 1
ATOM 790 O O . VAL A 1 107 ? 1.820 9.672 -7.000 1.00 85.25 107 VAL A O 1
ATOM 793 N N . LEU A 1 108 ? 2.189 9.153 -4.847 1.00 84.25 108 LEU A N 1
ATOM 794 C CA . LEU A 1 108 ? 3.634 8.992 -4.997 1.00 84.25 108 LEU A CA 1
ATOM 795 C C . LEU A 1 108 ? 3.987 7.803 -5.900 1.00 84.25 108 LEU A C 1
ATOM 797 O O . LEU A 1 108 ? 4.880 7.895 -6.741 1.00 84.25 108 LEU A O 1
ATOM 801 N N . SER A 1 109 ? 3.260 6.695 -5.780 1.00 79.06 109 SER A N 1
ATOM 802 C CA . SER A 1 109 ? 3.423 5.545 -6.671 1.00 79.06 109 SER A CA 1
ATOM 803 C C . SER A 1 109 ? 3.058 5.874 -8.118 1.00 79.06 109 SER A C 1
ATOM 805 O O . SER A 1 109 ? 3.815 5.543 -9.038 1.00 79.06 109 SER A O 1
ATOM 807 N N . PHE A 1 110 ? 1.939 6.571 -8.328 1.00 81.00 110 PHE A N 1
ATOM 808 C CA . PHE A 1 110 ? 1.505 6.971 -9.664 1.00 81.00 110 PHE A CA 1
ATOM 809 C C . PHE A 1 110 ? 2.522 7.905 -10.338 1.00 81.00 110 PHE A C 1
ATOM 811 O O . PHE A 1 110 ? 2.943 7.677 -11.478 1.00 81.00 110 PHE A O 1
ATOM 818 N N . THR A 1 111 ? 2.983 8.924 -9.612 1.00 82.94 111 THR A N 1
ATOM 819 C CA . THR A 1 111 ? 3.991 9.872 -10.112 1.00 82.94 111 THR A CA 1
ATOM 820 C C . THR A 1 111 ? 5.330 9.192 -10.383 1.00 82.94 111 THR A C 1
ATOM 822 O O . THR A 1 111 ? 5.921 9.415 -11.438 1.00 82.94 111 THR A O 1
ATOM 825 N N . SER A 1 112 ? 5.774 8.289 -9.511 1.00 80.44 112 SER A N 1
ATOM 826 C CA . SER A 1 112 ? 7.032 7.558 -9.702 1.00 80.44 112 SER A CA 1
ATOM 827 C C . SER A 1 112 ? 6.990 6.595 -10.894 1.00 80.44 112 SER A C 1
ATOM 829 O O . SER A 1 112 ? 7.968 6.482 -11.630 1.00 80.44 112 SER A O 1
ATOM 831 N N . THR A 1 113 ? 5.851 5.942 -11.141 1.00 80.12 113 THR A N 1
ATOM 832 C CA . THR A 1 113 ? 5.653 5.082 -12.324 1.00 80.12 113 THR A CA 1
ATOM 833 C C . THR A 1 113 ? 5.701 5.907 -13.615 1.00 80.12 113 THR A C 1
ATOM 835 O O . THR A 1 113 ? 6.314 5.497 -14.607 1.00 80.12 113 THR A O 1
ATOM 838 N N . THR A 1 114 ? 5.100 7.101 -13.594 1.00 81.31 114 THR A N 1
ATOM 839 C CA . THR A 1 114 ? 5.116 8.051 -14.718 1.00 81.31 114 THR A CA 1
ATOM 840 C C . THR A 1 114 ? 6.532 8.566 -14.983 1.00 81.31 114 THR A C 1
ATOM 842 O O . THR A 1 114 ? 6.987 8.567 -16.127 1.00 81.31 114 THR A O 1
ATOM 845 N N . LEU A 1 115 ? 7.267 8.921 -13.927 1.00 82.56 115 LEU A N 1
ATOM 846 C CA . LEU A 1 115 ? 8.649 9.387 -14.015 1.00 82.56 115 LEU A CA 1
ATOM 847 C C . LEU A 1 115 ? 9.593 8.300 -14.542 1.00 82.56 115 LEU A C 1
ATOM 849 O O . LEU A 1 115 ? 10.403 8.570 -15.426 1.00 82.56 115 LEU A O 1
ATOM 853 N N . ALA A 1 116 ? 9.463 7.066 -14.049 1.00 78.94 116 ALA A N 1
ATOM 854 C CA . ALA A 1 116 ? 10.245 5.938 -14.545 1.00 78.94 116 ALA A CA 1
ATOM 855 C C . ALA A 1 116 ? 9.992 5.706 -16.043 1.00 78.94 116 ALA A C 1
ATOM 857 O O . ALA A 1 116 ? 10.935 5.520 -16.806 1.00 78.94 116 ALA A O 1
ATOM 858 N N . THR A 1 117 ? 8.733 5.811 -16.482 1.00 80.31 117 THR A N 1
ATOM 859 C CA . THR A 1 117 ? 8.359 5.699 -17.901 1.00 80.31 117 THR A CA 1
ATOM 860 C C . THR A 1 117 ? 8.998 6.807 -18.741 1.00 80.31 117 THR A C 1
ATOM 862 O O . THR A 1 117 ? 9.630 6.522 -19.757 1.00 80.31 117 THR A O 1
ATOM 865 N N . ALA A 1 118 ? 8.894 8.064 -18.303 1.00 81.88 118 ALA A N 1
ATOM 866 C CA . ALA A 1 118 ? 9.492 9.202 -18.998 1.00 81.88 118 ALA A CA 1
ATOM 867 C C . ALA A 1 118 ? 11.025 9.094 -19.083 1.00 81.88 118 ALA A C 1
ATOM 869 O O . ALA A 1 118 ? 11.607 9.366 -20.133 1.00 81.88 118 ALA A O 1
ATOM 870 N N . SER A 1 119 ? 11.674 8.633 -18.010 1.00 80.00 119 SER A N 1
ATOM 871 C CA . SER A 1 119 ? 13.124 8.426 -17.964 1.00 80.00 119 SER A CA 1
ATOM 872 C C . SER A 1 119 ? 13.580 7.325 -18.929 1.00 80.00 119 SER A C 1
ATOM 874 O O . SER A 1 119 ? 14.553 7.510 -19.661 1.00 80.00 119 SER A O 1
ATOM 876 N N . THR A 1 120 ? 12.825 6.224 -19.040 1.00 78.62 120 THR A N 1
ATOM 877 C CA . THR A 1 120 ? 13.078 5.185 -20.052 1.00 78.62 120 THR A CA 1
ATOM 878 C C . THR A 1 120 ? 12.977 5.734 -21.480 1.00 78.62 120 THR A C 1
ATOM 880 O O . THR A 1 120 ? 13.852 5.447 -22.298 1.00 78.62 120 THR A O 1
ATOM 883 N N . HIS A 1 121 ? 11.964 6.554 -21.787 1.00 81.31 121 HIS A N 1
ATOM 884 C CA . HIS A 1 121 ? 11.834 7.181 -23.110 1.00 81.31 121 HIS A CA 1
ATOM 885 C C . HIS A 1 121 ? 12.981 8.153 -23.413 1.00 81.31 121 HIS A C 1
ATOM 887 O O . HIS A 1 121 ? 13.511 8.145 -24.524 1.00 81.31 121 HIS A O 1
ATOM 893 N N . PHE A 1 122 ? 13.399 8.957 -22.431 1.00 79.94 122 PHE A N 1
ATOM 894 C CA . PHE A 1 122 ? 14.506 9.901 -22.594 1.00 79.94 122 PHE A CA 1
ATOM 895 C C . PHE A 1 122 ? 15.837 9.182 -22.858 1.00 79.94 122 PHE A C 1
ATOM 897 O O . PHE A 1 122 ? 16.551 9.519 -23.803 1.00 79.94 122 PHE A O 1
ATOM 904 N N . LEU A 1 123 ? 16.142 8.146 -22.071 1.00 75.31 123 LEU A N 1
ATOM 905 C CA . LEU A 1 123 ? 17.359 7.346 -22.225 1.00 75.31 123 LEU A CA 1
ATOM 906 C C . LEU A 1 123 ? 17.383 6.587 -23.556 1.00 75.31 123 LEU A C 1
ATOM 908 O O . LEU A 1 123 ? 18.392 6.629 -24.253 1.00 75.31 123 LEU A O 1
ATOM 912 N N . SER A 1 124 ? 16.264 5.966 -23.946 1.00 73.06 124 SER A N 1
ATOM 913 C CA . SER A 1 124 ? 16.158 5.238 -25.218 1.00 73.06 124 SER A CA 1
ATOM 914 C C . SER A 1 124 ? 16.325 6.147 -26.440 1.00 73.06 124 SER A C 1
ATOM 916 O O . SER A 1 124 ? 16.852 5.705 -27.459 1.00 73.06 124 SER A O 1
ATOM 918 N N . ASN A 1 125 ? 15.880 7.402 -26.357 1.00 75.56 125 ASN A N 1
ATOM 919 C CA . ASN A 1 125 ? 16.017 8.377 -27.438 1.00 75.56 125 ASN A CA 1
ATOM 920 C C . ASN A 1 125 ? 17.428 8.993 -27.498 1.00 75.56 125 ASN A C 1
ATOM 922 O O . ASN A 1 125 ? 17.896 9.365 -28.570 1.00 75.56 125 ASN A O 1
ATOM 926 N N . SER A 1 126 ? 18.128 9.083 -26.361 1.00 69.56 126 SER A N 1
ATOM 927 C CA . SER A 1 126 ? 19.496 9.613 -26.295 1.00 69.56 126 SER A CA 1
ATOM 928 C C . SER A 1 126 ? 20.564 8.633 -26.791 1.00 69.56 126 SER A C 1
ATOM 930 O O . SER A 1 126 ? 21.646 9.082 -27.147 1.00 69.56 126 SER A O 1
ATOM 932 N N . THR A 1 127 ? 20.293 7.326 -26.807 1.00 63.00 127 THR A N 1
ATOM 933 C CA . THR A 1 127 ? 21.210 6.295 -27.337 1.00 63.00 127 THR A CA 1
ATOM 934 C C . THR A 1 127 ? 21.099 6.063 -28.847 1.00 63.00 127 THR A C 1
ATOM 936 O O . THR A 1 127 ? 21.899 5.314 -29.395 1.00 63.00 127 THR A O 1
ATOM 939 N N . LEU A 1 128 ? 20.098 6.650 -29.516 1.00 60.00 128 LEU A N 1
ATOM 940 C CA . LEU A 1 128 ? 19.888 6.544 -30.971 1.00 60.00 128 LEU A CA 1
ATOM 941 C C . LEU A 1 128 ? 20.521 7.707 -31.766 1.00 60.00 128 LEU A C 1
ATOM 943 O O . LEU A 1 128 ? 20.359 7.763 -32.984 1.00 60.00 128 LEU A O 1
ATOM 947 N N . LYS A 1 129 ? 21.210 8.632 -31.090 1.00 47.91 129 LYS A N 1
ATOM 948 C CA . LYS A 1 129 ? 22.058 9.672 -31.692 1.00 47.91 129 LYS A CA 1
ATOM 949 C C . LYS A 1 129 ? 23.522 9.293 -31.540 1.00 47.91 129 LYS A C 1
ATOM 951 O O . LYS A 1 129 ? 24.285 9.625 -32.469 1.00 47.91 129 LYS A O 1
#

Organism: NCBI:txid1920749

Sequence (129 aa):
MGSIHNIGIIKRVIGLLKVLTIPFILLTVLISTYSSASTLNSSTIGIVSQLGYVRGLLSQIGPLLSAVLFILAGIFYAVGQLMTPEKKASFHTTAINLIIGAIIVAVLSFTSTTLATASTHFLSNSTLK

Solvent-accessible surface area (backbone atoms only — not comparable to full-atom values): 6914 Å² total; per-residue (Å²): 138,74,69,71,66,54,56,59,52,52,55,51,52,54,55,52,51,58,63,51,47,56,63,52,52,55,50,54,58,52,59,67,67,69,77,69,85,81,92,72,91,47,78,69,65,28,49,50,48,48,40,50,49,51,28,54,49,34,62,52,50,19,57,50,54,17,50,51,30,41,51,51,17,52,49,35,40,58,53,21,72,75,45,59,77,83,54,21,57,57,28,41,53,52,16,51,53,30,41,53,50,16,52,52,40,35,54,52,23,54,51,49,31,51,48,35,52,53,50,46,53,52,53,60,59,64,73,76,112

Mean predicted aligned error: 14.51 Å

Nearest PDB structures (foldseek):
  7njl-assembly1_R  TM=6.817E-01  e=6.751E-01  Mycolicibacterium smegmatis MC2 155
  7njn-assembly1_O  TM=6.845E-01  e=1.296E+00  Mycolicibacterium smegmatis MC2 155
  7nkk-assembly1_P  TM=6.845E-01  e=2.343E+00  Mycolicibacterium smegmatis MC2 155
  6grj-assembly1_H  TM=4.338E-01  e=5.062E+00  Aeromonas hydrophila

Foldseek 3Di:
DPPPVVVVVVVVVVVVVVVVVVVVVVVVVVVVVPPDDDDDDDVLVVLLVVLVVVLVCLLPVLLVQLVVLLVVLVVLQVVLVVDDPVCSVVSNVSSVVSNVVSVVSNVVSVVSSVVSVVVSVVSVVVVVD

Secondary structure (DSSP, 8-state):
--HHHHHHHHHHHHHHHHHHHHHHHHHHHHHHHS--------HHHHHHHHHHHHHHHHHHHHHHHHHHHHHHHHHHHHHHHTS-HHHHHHHHHHHHHHHHHHHHHHHHHHHHHHHHHHHHHHHHHHT--